Protein 2NWF (pdb70)

CATH classification: 2.102.10.10

Solvent-accessible surface area: 6866 Å² total; per-residue (Å²): 146,71,30,53,116,13,94,4,68,98,12,108,75,32,70,50,61,74,37,152,13,121,56,106,30,0,4,0,12,63,3,41,134,64,8,13,117,105,1,95,73,30,130,51,81,106,16,93,8,71,36,1,81,13,59,58,70,111,89,59,18,95,0,40,4,103,45,0,12,46,34,173,63,0,45,31,0,0,0,42,0,29,6,33,62,133,36,41,76,3,92,19,61,85,28,38,102,70,23,3,2,60,2,78,60,98,23,2,15,0,3,6,0,0,2,0,44,105,43,67,3,77,62,0,0,45,4,6,92,6,128,63,86,82,168,57,21,0,36,0,46

Foldseek 3Di:
DQKDKDFAPPQDELDWDWDAGPRFTKTKHQHDPCLLVLQQVDDCVQALAQFQLEPADDRRHGVRLCSQAQDNVSRIGIFTQFQQQH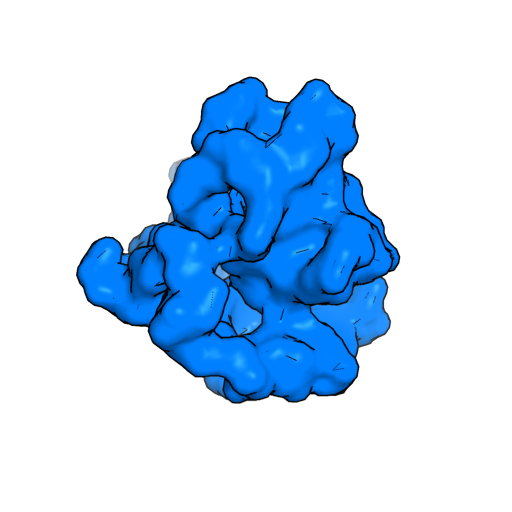GDGWDASLDDDAGGTFDVVFTWDAHSSQTTRDTDRRGRGHHFPWHDPDDTMIMGD

Nearest PDB structures (foldseek):
  2nwf-assembly1_A  TM=1.007E+00  e=2.731E-33  Cereibacter sphaeroides
  2nvg-assembly1_A  TM=1.007E+00  e=3.751E-33  Cereibacter sphaeroides
  2nvf-assembly1_A  TM=1.007E+00  e=7.074E-33  Cereibacter sphaeroides
  2num-assembly1_A  TM=1.007E+00  e=9.117E-33  Cereibacter sphaeroides
  2nve-assembly1_A  TM=1.007E+00  e=9.117E-33  Cereibacter sphaeroides

Secondary structure (DSSP, 8-state):
---EEEE-TTPPTTEEEEEEETTEEEEEEE--HHHHHHHHT--GGG-S--B--BTTS-TT-B--GGGGSSSTTS-EEEEE---TTT-PPPEEEEETTTTEEEETTTTEEE-TTS-EEESS--SPPPB-SEEESSSSEEEE-

InterPro domains:
  IPR005805 Rieske iron-sulphur protein, C-terminal [PR00162] (124-135)
  IPR005805 Rieske iron-sulphur protein, C-terminal [PR00162] (147-159)
  IPR005805 Rieske iron-sulphur protein, C-terminal [PR00162] (159-171)
  IPR006311 Twin-arginine translocation pathway, signal sequence [PS51318] (1-48)
  IPR006317 Ubiquinol-cytochrome c reductase, iron-sulphur subunit [TIGR01416] (10-187)
  IPR014349 Rieske iron-sulphur protein [PTHR10134] (7-187)
  IPR017941 Rieske [2Fe-2S] iron-sulphur domain [PF00355] (117-172)
  IPR017941 Rieske [2Fe-2S] iron-sulphur domain [PS51296] (117-185)
  IPR019470 Ubiquitinol-cytochrome C reductase, Fe-S subunit, TAT signal [PF10399] (1-41)
  IPR019546 Twin-arginine translocation pathway, signal sequence, bacterial/archaeal [TIGR01409] (10-36)
  IPR036922 Rieske [2Fe-2S] iron-sulphur domain superfamily [G3DSA:2.102.10.10] (42-187)
  IPR036922 Rieske [2Fe-2S] iron-sulphur domain superfamily [SSF50022] (32-183)

B-factor: mean 10.16, std 8.24, range [3.69, 68.14]

Radius of gyration: 13.72 Å; Cα contacts (8 Å, |Δi|>4): 348; chains: 1; bounding box: 35×28×30 Å

Sequence (141 aa):
LASSIFVDVSSVEPGVQLLTVVKFLGKPIFIRRRTEADIEELLGRSSVQLGQLVDTNARNANIDAGAEATDQNRTLDEAGEWLVMWGVCTHLGCVPIGGVSGDFGGWFCPCHGSHWDSAGRIRKGPAPENLPIPLAKFIDETTIQLGG

Structure (mmCIF, N/CA/C/O backbone):
data_2NWF
#
_entry.id   2NWF
#
_cell.length_a   70.637
_cell.length_b   70.637
_cell.length_c   54.602
_cell.angle_alpha   90.00
_cell.angle_beta   90.00
_cell.angle_gamma   90.00
#
_symmetry.space_group_name_H-M   'I 4'
#
loop_
_entity.id
_entity.type
_entity.pdbx_description
1 polymer 'Ubiquinol-cytochrome c reductase iron-sulfur subunit'
2 non-polymer 'FE2/S2 (INORGANIC) CLUSTER'
3 non-polymer GLYCEROL
4 water water
#
loop_
_atom_site.group_PDB
_atom_site.id
_atom_site.type_symbol
_atom_site.label_atom_id
_atom_site.label_alt_id
_atom_site.label_comp_id
_atom_site.label_asym_id
_atom_site.label_entity_id
_atom_site.label_seq_id
_atom_site.pdbx_PDB_ins_code
_atom_site.Cartn_x
_atom_site.Cartn_y
_atom_site.Cartn_z
_atom_site.occupancy
_atom_site.B_iso_or_equiv
_atom_site.auth_seq_id
_atom_site.auth_comp_id
_atom_site.auth_asym_id
_atom_site.auth_atom_id
_atom_site.pdbx_PDB_model_num
ATOM 1 N N . LEU A 1 1 ? 37.541 22.179 -14.504 1.00 10.70 47 LEU A N 1
ATOM 2 C CA . LEU A 1 1 ? 36.274 21.418 -14.345 1.00 10.54 47 LEU A CA 1
ATOM 3 C C . LEU A 1 1 ? 35.241 22.276 -13.633 1.00 9.48 47 LEU A C 1
ATOM 4 O O . LEU A 1 1 ? 35.589 23.221 -12.930 1.00 9.86 47 LEU A O 1
ATOM 10 N N . ALA A 1 2 ? 33.971 21.935 -13.813 1.00 9.16 48 ALA A N 1
ATOM 11 C CA . ALA A 1 2 ? 32.897 22.760 -13.281 1.00 8.72 48 ALA A CA 1
ATOM 12 C C . ALA A 1 2 ? 32.763 22.772 -11.768 1.00 8.14 48 ALA A C 1
ATOM 13 O O . ALA A 1 2 ? 32.310 23.765 -11.208 1.00 9.02 48 ALA A O 1
ATOM 20 N N A SER A 1 3 ? 33.173 21.689 -11.120 0.50 7.68 49 SER A N 1
ATOM 21 N N B SER A 1 3 ? 33.146 21.680 -11.115 0.50 7.79 49 SER A N 1
ATOM 22 C CA A SER A 1 3 ? 32.985 21.536 -9.684 0.50 7.43 49 SER A CA 1
ATOM 23 C CA B SER A 1 3 ? 32.935 21.564 -9.678 0.50 7.48 49 SER A CA 1
ATOM 24 C C A SER A 1 3 ? 33.505 22.714 -8.865 0.50 6.28 49 SER A C 1
ATOM 25 C C B SER A 1 3 ? 33.499 22.724 -8.870 0.50 6.28 49 SER A C 1
ATOM 26 O O A SER A 1 3 ? 34.551 23.277 -9.195 0.50 6.26 49 SER A O 1
ATOM 27 O O B SER A 1 3 ? 34.552 23.270 -9.204 0.50 6.21 49 SER A O 1
ATOM 42 N N . ILE A 1 4 ? 32.776 23.075 -7.811 1.00 5.76 50 ILE A N 1
ATOM 43 C CA . ILE A 1 4 ? 33.215 24.086 -6.855 1.00 6.06 50 ILE A CA 1
ATOM 44 C C . ILE A 1 4 ? 33.214 23.476 -5.454 1.00 5.43 50 ILE A C 1
ATOM 45 O O . ILE A 1 4 ? 32.636 22.413 -5.221 1.00 5.80 50 ILE A O 1
ATOM 61 N N . PHE A 1 5 ? 33.867 24.163 -4.522 1.00 5.40 51 PHE A N 1
ATOM 62 C CA . PHE A 1 5 ? 34.166 23.626 -3.195 1.00 5.93 51 PHE A CA 1
ATOM 63 C C . PHE A 1 5 ? 33.793 24.663 -2.153 1.00 6.03 51 PHE A C 1
ATOM 64 O O . PHE A 1 5 ? 34.419 25.717 -2.071 1.00 8.21 51 PHE A O 1
ATOM 81 N N . VAL A 1 6 ? 32.780 24.339 -1.356 1.00 5.72 52 VAL A N 1
ATOM 82 C CA . VAL A 1 6 ? 32.204 25.296 -0.423 1.00 5.82 52 VAL A CA 1
ATOM 83 C C . VAL A 1 6 ? 32.568 24.957 1.016 1.00 5.55 52 VAL A C 1
ATOM 84 O O . VAL A 1 6 ? 32.285 23.860 1.495 1.00 5.79 52 VAL A O 1
ATOM 97 N N . ASP A 1 7 ? 33.191 25.911 1.699 1.00 6.10 53 ASP A N 1
ATOM 98 C CA . ASP A 1 7 ? 33.544 25.784 3.108 1.00 6.36 53 ASP A CA 1
ATOM 99 C C . ASP A 1 7 ? 32.295 26.063 3.936 1.00 6.06 53 ASP A C 1
ATOM 100 O O . ASP A 1 7 ? 31.799 27.191 3.966 1.00 6.84 53 ASP A O 1
ATOM 109 N N . VAL A 1 8 ? 31.802 25.023 4.598 1.00 5.96 54 VAL A N 1
ATOM 110 C CA . VAL A 1 8 ? 30.620 25.130 5.447 1.00 6.64 54 VAL A CA 1
ATOM 111 C C . VAL A 1 8 ? 30.954 25.072 6.936 1.00 7.23 54 VAL A C 1
ATOM 112 O O . VAL A 1 8 ? 30.056 24.940 7.768 1.00 8.05 54 VAL A O 1
ATOM 125 N N . SER A 1 9 ? 32.233 25.209 7.275 1.00 7.63 55 SER A N 1
ATOM 126 C CA . SER A 1 9 ? 32.702 25.098 8.655 1.00 8.89 55 SER A CA 1
ATOM 127 C C . SER A 1 9 ? 32.112 26.107 9.635 1.00 9.32 55 SER A C 1
ATOM 128 O O . SER A 1 9 ? 32.110 25.849 10.839 1.00 10.91 55 SER A O 1
ATOM 136 N N . SER A 1 10 ? 31.635 27.242 9.133 1.00 8.72 56 SER A N 1
ATOM 137 C CA . SER A 1 10 ? 31.069 28.277 9.991 1.00 9.13 56 SER A CA 1
ATOM 138 C C . SER A 1 10 ? 29.546 28.343 9.959 1.00 8.83 56 SER A C 1
ATOM 139 O O . SER A 1 10 ? 28.978 29.237 10.584 1.00 10.18 56 SER A O 1
ATOM 147 N N . VAL A 1 11 ? 28.890 27.419 9.263 1.00 7.70 57 VAL A N 1
ATOM 148 C CA . VAL A 1 11 ? 27.436 27.416 9.165 1.00 7.95 57 VAL A CA 1
ATOM 149 C C . VAL A 1 11 ? 26.860 26.780 10.425 1.00 7.95 57 VAL A C 1
ATOM 150 O O . VAL A 1 11 ? 27.102 25.609 10.725 1.00 9.28 57 VAL A O 1
ATOM 163 N N . GLU A 1 12 ? 26.100 27.581 11.164 1.00 7.71 58 GLU A N 1
ATOM 164 C CA . GLU A 1 12 ? 25.484 27.149 12.409 1.00 7.66 58 GLU A CA 1
ATOM 165 C C . GLU A 1 12 ? 24.085 26.597 12.163 1.00 6.15 58 GLU A C 1
ATOM 166 O O . GLU A 1 12 ? 23.489 26.850 11.118 1.00 5.84 58 GLU A O 1
ATOM 178 N N . PRO A 1 13 ? 23.548 25.825 13.120 1.00 5.76 59 PRO A N 1
ATOM 179 C CA . PRO A 1 13 ? 22.194 25.313 12.950 1.00 5.75 5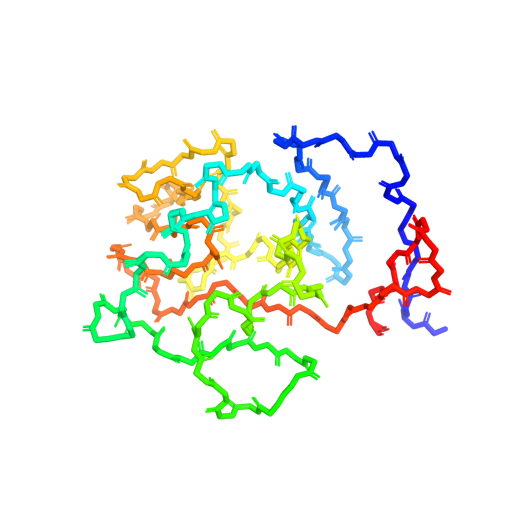9 PRO A CA 1
ATOM 180 C C . PRO A 1 13 ? 21.203 26.450 12.709 1.00 5.33 59 PRO A C 1
ATOM 181 O O . PRO A 1 13 ? 21.248 27.481 13.379 1.00 6.03 59 PRO A O 1
ATOM 192 N N . GLY A 1 14 ? 20.314 26.246 11.745 1.00 5.36 60 GLY A N 1
ATOM 193 C CA . GLY A 1 14 ? 19.325 27.254 11.398 1.00 5.66 60 GLY A CA 1
ATOM 194 C C . GLY A 1 14 ? 19.823 28.313 10.436 1.00 5.85 60 GLY A C 1
ATOM 195 O O . GLY A 1 14 ? 19.114 29.292 10.202 1.00 8.12 60 GLY A O 1
ATOM 199 N N . VAL A 1 15 ? 21.009 28.130 9.866 1.00 5.24 61 VAL A N 1
ATOM 200 C CA . VAL A 1 15 ? 21.545 29.059 8.882 1.00 5.42 61 VAL A CA 1
ATOM 201 C C . VAL A 1 15 ? 21.585 28.388 7.514 1.00 4.86 61 VAL A C 1
ATOM 202 O O . VAL A 1 15 ? 21.957 27.221 7.380 1.00 4.93 61 VAL A O 1
ATOM 215 N N . GLN A 1 16 ? 21.183 29.157 6.509 1.00 4.93 62 GLN A N 1
ATOM 216 C CA . GLN A 1 16 ? 21.318 28.769 5.115 1.00 4.87 62 GLN A CA 1
ATOM 217 C C . GLN A 1 16 ? 22.423 29.595 4.473 1.00 4.86 62 GLN A C 1
ATOM 218 O O . GLN A 1 16 ? 22.422 30.822 4.567 1.00 5.67 62 GLN A O 1
ATOM 232 N N A LEU A 1 17 ? 23.372 28.916 3.843 0.50 4.79 63 LEU A N 1
ATOM 233 N N B LEU A 1 17 ? 23.370 28.908 3.838 0.50 5.34 63 LEU A N 1
ATOM 234 C CA A LEU A 1 17 ? 24.396 29.577 3.053 0.50 5.09 63 LEU A CA 1
ATOM 235 C CA B LEU A 1 17 ? 24.395 29.526 3.002 0.50 6.01 63 LEU A CA 1
ATOM 236 C C A LEU A 1 17 ? 23.876 29.470 1.618 0.50 5.00 63 LEU A C 1
ATOM 237 C C B LEU A 1 17 ? 23.985 29.425 1.545 0.50 5.65 63 LEU A C 1
ATOM 238 O O A LEU A 1 17 ? 23.364 28.419 1.229 0.50 6.29 63 LEU A O 1
ATOM 239 O O B LEU A 1 17 ? 23.789 28.312 1.052 0.50 6.34 63 LEU A O 1
ATOM 270 N N . THR A 1 18 ? 23.929 30.558 0.854 1.00 4.87 64 THR A N 1
ATOM 271 C CA . THR A 1 18 ? 23.519 30.564 -0.544 1.00 5.22 64 THR A CA 1
ATOM 272 C C . THR A 1 18 ? 24.745 30.853 -1.398 1.00 5.43 64 THR A C 1
ATOM 273 O O . THR A 1 18 ? 25.420 31.868 -1.206 1.00 6.89 64 THR A O 1
ATOM 284 N N A VAL A 1 19 ? 25.024 29.952 -2.337 0.50 5.09 65 VAL A N 1
ATOM 285 N N B VAL A 1 19 ? 25.018 29.947 -2.329 0.50 5.39 65 VAL A N 1
ATOM 286 C CA A VAL A 1 19 ? 26.181 30.066 -3.223 0.50 5.74 65 VAL A CA 1
ATOM 287 C CA B VAL A 1 19 ? 26.179 30.061 -3.199 0.50 6.15 65 VAL A CA 1
ATOM 288 C C A VAL A 1 19 ? 25.785 29.844 -4.680 0.50 5.26 65 VAL A C 1
ATOM 289 C C B VAL A 1 19 ? 25.637 30.044 -4.624 0.50 5.88 65 VAL A C 1
ATOM 290 O O A VAL A 1 19 ? 25.051 28.917 -5.030 0.50 4.94 65 VAL A O 1
ATOM 291 O O B VAL A 1 19 ? 24.550 29.530 -4.871 0.50 7.11 65 VAL A O 1
ATOM 316 N N . LYS A 1 20 ? 26.347 30.672 -5.551 1.00 5.73 66 LYS A N 1
ATOM 317 C CA . LYS A 1 20 ? 25.985 30.664 -6.961 1.00 5.85 66 LYS A CA 1
ATOM 318 C C . LYS A 1 20 ? 26.798 29.591 -7.680 1.00 5.79 66 LYS A C 1
ATOM 319 O O . LYS A 1 20 ? 28.019 29.511 -7.523 1.00 7.00 66 LYS A O 1
ATOM 338 N N . PHE A 1 21 ? 26.117 28.767 -8.470 1.00 5.46 67 PHE A N 1
ATOM 339 C CA . PHE A 1 21 ? 26.739 27.664 -9.196 1.00 5.68 67 PHE A CA 1
ATOM 340 C C . PHE A 1 21 ? 25.978 27.484 -10.502 1.00 5.28 67 PHE A C 1
ATOM 341 O O . PHE A 1 21 ? 24.750 27.428 -10.494 1.00 5.19 67 PHE A O 1
ATOM 358 N N . LEU A 1 22 ? 26.694 27.408 -11.619 1.00 5.70 68 LEU A N 1
ATOM 359 C CA . LEU A 1 22 ? 26.063 27.292 -12.931 1.00 6.08 68 LEU A CA 1
ATOM 360 C C . LEU A 1 22 ? 25.031 28.401 -13.130 1.00 5.87 68 LEU A C 1
ATOM 361 O O . LEU A 1 22 ? 23.981 28.195 -13.740 1.00 6.88 68 LEU A O 1
ATOM 377 N N . GLY A 1 23 ? 25.338 29.588 -12.613 1.00 6.13 69 GLY A N 1
ATOM 378 C CA . GLY A 1 23 ? 24.479 30.750 -12.784 1.00 6.33 69 GLY A CA 1
ATOM 379 C C . GLY A 1 23 ? 23.279 30.870 -11.868 1.00 6.04 69 GLY A C 1
ATOM 380 O O . GLY A 1 23 ? 22.537 31.843 -12.008 1.00 6.89 69 GLY A O 1
ATOM 384 N N . LYS A 1 24 ? 23.083 29.938 -10.937 1.00 5.40 70 LYS A N 1
ATOM 385 C CA . LYS A 1 24 ? 21.879 29.914 -10.118 1.00 5.74 70 LYS A CA 1
ATOM 386 C C . LYS A 1 24 ? 22.234 29.652 -8.663 1.00 4.79 70 LYS A C 1
ATOM 387 O O . LYS A 1 24 ? 23.292 29.108 -8.352 1.00 5.12 70 LYS A O 1
ATOM 406 N N . PRO A 1 25 ? 21.352 30.054 -7.739 1.00 4.68 71 PRO A N 1
ATOM 407 C CA . PRO A 1 25 ? 21.644 29.793 -6.337 1.00 4.52 71 PRO A CA 1
ATOM 408 C C . PRO A 1 25 ? 21.467 28.338 -5.928 1.00 4.42 71 PRO A C 1
ATOM 409 O O . PRO A 1 25 ? 20.513 27.666 -6.325 1.00 5.18 71 PRO A O 1
ATOM 420 N N . ILE A 1 26 ? 22.413 27.889 -5.109 1.00 4.10 72 ILE A N 1
ATOM 421 C CA . ILE A 1 26 ? 22.330 26.649 -4.353 1.00 4.28 72 ILE A CA 1
ATOM 422 C C . ILE A 1 26 ? 22.157 27.056 -2.896 1.00 3.76 72 ILE A C 1
ATOM 423 O O . ILE A 1 26 ? 22.894 27.887 -2.364 1.00 4.65 72 ILE A O 1
ATOM 450 N N . PHE A 1 27 ? 21.156 26.459 -2.260 1.00 3.69 73 PHE A N 1
ATOM 451 C CA . PHE A 1 27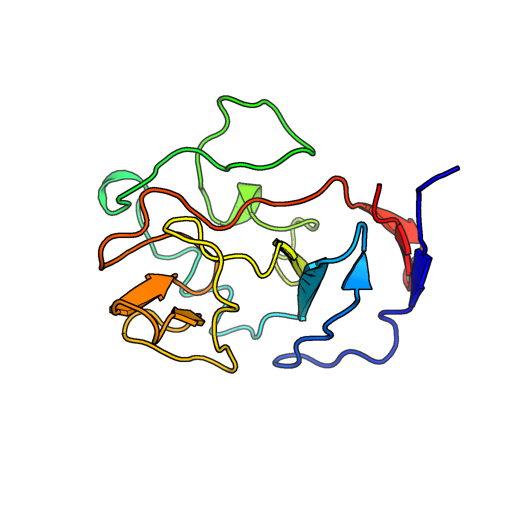 ? 20.889 26.637 -0.846 1.00 4.13 73 PHE A CA 1
ATOM 452 C C . PHE A 1 27 ? 21.541 25.494 -0.072 1.00 3.98 73 PHE A C 1
ATOM 453 O O . PHE A 1 27 ? 21.297 24.321 -0.358 1.00 4.79 73 PHE A O 1
ATOM 470 N N . ILE A 1 28 ? 22.366 25.840 0.913 1.00 3.89 74 ILE A N 1
ATOM 471 C CA . ILE A 1 28 ? 22.979 24.873 1.818 1.00 4.26 74 ILE A CA 1
ATOM 472 C C . ILE A 1 28 ? 22.454 25.244 3.200 1.00 4.01 74 ILE A C 1
ATOM 473 O O . ILE A 1 28 ? 22.953 26.178 3.826 1.00 4.48 74 ILE A O 1
ATOM 489 N N . ARG A 1 29 ? 21.435 24.532 3.667 1.00 4.25 75 ARG A N 1
ATOM 490 C CA . ARG A 1 29 ? 20.866 24.809 4.976 1.00 4.56 75 ARG A CA 1
ATOM 491 C C . ARG A 1 29 ? 21.349 23.773 5.975 1.00 4.20 75 ARG A C 1
ATOM 492 O O . ARG A 1 29 ? 21.207 22.571 5.748 1.00 4.98 75 ARG A O 1
ATOM 513 N N . ARG A 1 30 ? 21.918 24.258 7.073 1.00 4.39 76 ARG A N 1
ATOM 514 C CA . ARG A 1 30 ? 22.206 23.397 8.210 1.00 4.80 76 ARG A CA 1
ATOM 515 C C . ARG A 1 30 ? 20.928 23.408 9.044 1.00 4.49 76 ARG A C 1
ATOM 516 O O . ARG A 1 30 ? 20.580 24.403 9.686 1.00 5.07 76 ARG A O 1
ATOM 537 N N . ARG A 1 31 ? 20.204 22.298 8.974 1.00 4.56 77 ARG A N 1
ATOM 538 C CA . ARG A 1 31 ? 18.881 22.225 9.567 1.00 4.60 77 ARG A CA 1
ATOM 539 C C . ARG A 1 31 ? 18.911 22.162 11.085 1.00 4.80 77 ARG A C 1
ATOM 540 O O . ARG A 1 31 ? 19.807 21.585 11.696 1.00 6.04 77 ARG A O 1
ATOM 561 N N . THR A 1 32 ? 17.892 22.758 11.692 1.00 5.16 78 THR A N 1
ATOM 562 C CA . THR A 1 32 ? 17.722 22.683 13.136 1.00 5.37 78 THR A CA 1
ATOM 563 C C . THR A 1 32 ? 17.115 21.333 13.509 1.00 5.19 78 THR A C 1
ATOM 564 O O . THR A 1 32 ? 16.597 20.602 12.665 1.00 5.32 78 THR A O 1
ATOM 575 N N . GLU A 1 33 ? 17.150 21.019 14.798 1.00 5.58 79 GLU A N 1
ATOM 576 C CA . GLU A 1 33 ? 16.546 19.773 15.251 1.00 5.57 79 GLU A CA 1
ATOM 577 C C . GLU A 1 33 ? 15.046 19.764 14.968 1.00 5.41 79 GLU A C 1
ATOM 578 O O . GLU A 1 33 ? 14.485 18.707 14.680 1.00 6.50 79 GLU A O 1
ATOM 590 N N . ALA A 1 34 ? 14.391 20.919 15.046 1.00 5.57 80 ALA A N 1
ATOM 591 C CA . ALA A 1 34 ? 12.979 21.013 14.700 1.00 6.08 80 ALA A CA 1
ATOM 592 C C . ALA A 1 34 ? 12.779 20.715 13.216 1.00 6.08 80 ALA A C 1
ATOM 593 O O . ALA A 1 34 ? 11.872 19.969 12.849 1.00 6.58 80 ALA A O 1
ATOM 600 N N . ASP A 1 35 ? 13.607 21.299 12.355 1.00 5.68 81 ASP A N 1
ATOM 601 C CA . ASP A 1 35 ? 13.507 21.066 10.915 1.00 5.37 81 ASP A CA 1
ATOM 602 C C . ASP A 1 35 ? 13.632 19.575 10.588 1.00 5.08 81 ASP A C 1
ATOM 603 O O . ASP A 1 35 ? 12.901 19.037 9.751 1.00 5.38 81 ASP A O 1
ATOM 612 N N . ILE A 1 36 ? 14.599 18.918 11.220 1.00 5.02 82 ILE A N 1
ATOM 613 C CA . ILE A 1 36 ? 14.895 17.516 10.952 1.00 5.21 82 ILE A CA 1
ATOM 614 C C . ILE A 1 36 ? 13.727 16.645 11.401 1.00 5.50 82 ILE A C 1
ATOM 615 O O . ILE A 1 36 ? 13.220 15.821 10.639 1.00 6.03 82 ILE A O 1
ATOM 631 N N A GLU A 1 37 ? 13.311 16.819 12.650 0.50 5.70 83 GLU A N 1
ATOM 632 N N B GLU A 1 37 ? 13.284 16.832 12.639 0.50 5.65 83 GLU A N 1
ATOM 633 C CA A GLU A 1 37 ? 12.205 16.029 13.168 0.50 5.79 83 GLU A CA 1
ATOM 634 C CA B GLU A 1 37 ? 12.154 16.055 13.130 0.50 5.88 83 GLU A CA 1
ATOM 635 C C A GLU A 1 37 ? 10.948 16.164 12.315 0.50 5.49 83 GLU A C 1
ATOM 636 C C B GLU A 1 37 ? 10.903 16.304 12.293 0.50 5.91 83 GLU A C 1
ATOM 637 O O A GLU A 1 37 ? 10.304 15.170 11.977 0.50 5.83 83 GLU A O 1
ATOM 638 O O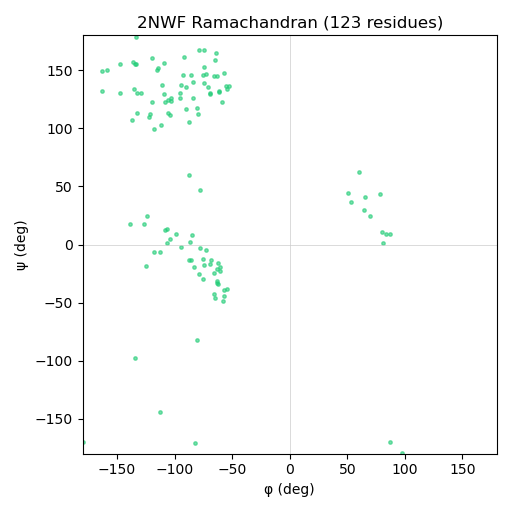 B GLU A 1 37 ? 10.154 15.377 11.984 0.50 5.89 83 GLU A O 1
ATOM 661 N N A LEU A 1 38 ? 10.580 17.394 11.976 0.50 5.35 84 LEU A N 1
ATOM 662 N N B LEU A 1 38 ? 10.658 17.559 11.932 0.50 6.37 84 LEU A N 1
ATOM 663 C CA A LEU A 1 38 ? 9.373 17.598 11.188 0.50 5.80 84 LEU A CA 1
ATOM 664 C CA B LEU A 1 38 ? 9.480 17.882 11.139 0.50 6.56 84 LEU A CA 1
ATOM 665 C C A LEU A 1 38 ? 9.519 16.981 9.803 0.50 5.53 84 LEU A C 1
ATOM 666 C C B LEU A 1 38 ? 9.521 17.119 9.818 0.50 6.10 84 LEU A C 1
ATOM 667 O O A LEU A 1 38 ? 8.571 16.379 9.300 0.50 5.69 84 LEU A O 1
ATOM 668 O O B LEU A 1 38 ? 8.513 16.565 9.383 0.50 6.63 84 LEU A O 1
ATOM 699 N N . GLY A 1 39 ? 10.682 17.105 9.172 1.00 5.51 85 GLY A N 1
ATOM 700 C CA . GLY A 1 39 ? 10.861 16.432 7.888 1.00 5.97 85 GLY A CA 1
ATOM 701 C C . GLY A 1 39 ? 10.652 14.933 8.006 1.00 5.94 85 GLY A C 1
ATOM 702 O O . GLY A 1 39 ? 10.033 14.302 7.152 1.00 6.89 85 GLY A O 1
ATOM 706 N N . ARG A 1 40 ? 11.147 14.358 9.096 1.00 6.18 86 ARG A N 1
ATOM 707 C CA . ARG A 1 40 ? 11.006 12.930 9.343 1.00 7.31 86 ARG A CA 1
ATOM 708 C C . ARG A 1 40 ? 9.620 12.492 9.788 1.00 7.47 86 ARG A C 1
ATOM 709 O O . ARG A 1 40 ? 9.339 11.295 9.833 1.00 9.43 86 ARG A O 1
ATOM 730 N N A SER A 1 41 ? 8.757 13.455 10.096 0.50 7.27 87 SER A N 1
ATOM 731 N N B SER A 1 41 ? 8.756 13.447 10.110 0.50 7.84 87 SER A N 1
ATOM 732 C CA A SER A 1 41 ? 7.395 13.185 10.546 0.50 7.77 87 SER A CA 1
ATOM 733 C CA B SER A 1 41 ? 7.410 13.118 10.559 0.50 8.57 87 SER A CA 1
ATOM 734 C C A SER A 1 41 ? 6.360 13.133 9.432 0.50 8.62 87 SER A C 1
ATOM 735 C C B SER A 1 41 ? 6.423 12.967 9.406 0.50 9.08 87 SER A C 1
ATOM 736 O O A SER A 1 41 ? 5.183 12.882 9.691 0.50 9.25 87 SER A O 1
ATOM 737 O O B SER A 1 41 ? 5.343 12.414 9.602 0.50 9.68 87 SER A O 1
ATOM 752 N N . VAL A 1 42 ? 6.801 13.410 8.210 1.00 9.56 88 VAL A N 1
ATOM 753 C CA . VAL A 1 42 ? 5.919 13.386 7.052 1.00 10.71 88 VAL A CA 1
ATOM 754 C C . VAL A 1 42 ? 5.917 11.996 6.427 1.00 12.31 88 VAL A C 1
ATOM 755 O O . VAL A 1 42 ? 6.976 11.416 6.192 1.00 12.96 88 VAL A O 1
ATOM 768 N N . GLN A 1 43 ? 4.728 11.465 6.163 1.00 13.77 89 GLN A N 1
ATOM 769 C CA . GLN A 1 43 ? 4.588 10.175 5.495 1.00 14.73 89 GLN A CA 1
ATOM 770 C C . GLN A 1 43 ? 4.637 10.394 3.986 1.00 14.22 89 GLN A C 1
ATOM 771 O O . GLN A 1 43 ? 4.166 11.418 3.493 1.00 13.45 89 GLN A O 1
ATOM 785 N N . LEU A 1 44 ? 5.204 9.445 3.248 1.00 14.68 90 LEU A N 1
ATOM 786 C CA . LEU A 1 44 ? 5.283 9.561 1.794 1.00 14.87 90 LEU A CA 1
ATOM 787 C C . LEU A 1 44 ? 3.919 9.802 1.159 1.00 14.69 90 LEU A C 1
ATOM 788 O O . LEU A 1 44 ? 3.805 10.575 0.208 1.00 14.75 90 LEU A O 1
ATOM 804 N N . GLY A 1 45 ? 2.891 9.147 1.693 1.00 14.66 91 GLY A N 1
ATOM 805 C CA . GLY A 1 45 ? 1.525 9.305 1.203 1.00 15.28 91 GLY A CA 1
ATOM 806 C C . GLY A 1 45 ? 0.956 10.707 1.323 1.00 15.59 91 GLY A C 1
ATOM 807 O O . GLY A 1 45 ? -0.063 11.015 0.703 1.00 16.99 91 GLY A O 1
ATOM 811 N N . GLN A 1 46 ? 1.592 11.552 2.129 1.00 15.10 92 GLN A N 1
ATOM 812 C CA . GLN A 1 46 ? 1.183 12.940 2.294 1.00 14.80 92 GLN A CA 1
ATOM 813 C C . GLN A 1 46 ? 1.822 13.867 1.264 1.00 13.83 92 GLN A C 1
ATOM 814 O O . GLN A 1 46 ? 1.384 15.005 1.120 1.00 14.86 92 GLN A O 1
ATOM 828 N N . LEU A 1 47 ? 2.841 13.404 0.543 1.00 12.07 93 LEU A N 1
ATOM 829 C CA . LEU A 1 47 ? 3.582 14.261 -0.377 1.00 11.19 93 LEU A CA 1
ATOM 830 C C . LEU A 1 47 ? 2.988 14.432 -1.768 1.00 10.77 93 LEU A C 1
ATOM 831 O O . LEU A 1 47 ? 2.493 13.483 -2.375 1.00 12.60 93 LEU A O 1
ATOM 847 N N . VAL A 1 48 ? 3.064 15.658 -2.270 1.00 9.71 94 VAL A N 1
ATOM 848 C CA . VAL A 1 48 ? 2.662 15.955 -3.640 1.00 9.25 94 VAL A CA 1
ATOM 849 C C . VAL A 1 48 ? 3.601 15.262 -4.629 1.00 8.37 94 VAL A C 1
ATOM 850 O O . VAL A 1 48 ? 3.146 14.700 -5.628 1.00 9.69 94 VAL A O 1
ATOM 863 N N . ASP A 1 49 ? 4.902 15.304 -4.354 1.00 6.99 95 ASP A N 1
ATOM 864 C CA . ASP A 1 49 ? 5.930 14.716 -5.216 1.00 7.03 95 ASP A CA 1
ATOM 865 C C . ASP A 1 49 ? 6.710 13.704 -4.381 1.00 6.37 95 ASP A C 1
ATOM 866 O O . ASP A 1 49 ? 7.466 14.078 -3.482 1.00 6.62 95 ASP A O 1
ATOM 875 N N . THR A 1 50 ? 6.526 12.420 -4.668 1.00 7.05 96 THR A N 1
ATOM 876 C CA . THR A 1 50 ? 7.205 11.385 -3.908 1.00 7.04 96 THR A CA 1
ATOM 877 C C . THR A 1 50 ? 8.592 11.053 -4.442 1.00 6.42 96 THR A C 1
ATOM 878 O O . THR A 1 50 ? 9.222 10.165 -3.881 1.00 7.03 96 THR A O 1
ATOM 889 N N . ASN A 1 51 ? 9.086 11.720 -5.481 1.00 5.93 97 ASN A N 1
ATOM 890 C CA . ASN A 1 51 ? 10.415 11.435 -6.003 1.00 5.86 97 ASN A CA 1
ATOM 891 C C . ASN A 1 51 ? 11.448 12.313 -5.304 1.00 5.19 97 ASN A C 1
ATOM 892 O O . ASN A 1 51 ? 11.232 13.512 -5.119 1.00 5.29 97 ASN A O 1
ATOM 903 N N . ALA A 1 52 ? 12.575 11.727 -4.912 1.00 5.28 98 ALA A N 1
ATOM 904 C CA . ALA A 1 52 ? 13.611 12.476 -4.205 1.00 5.25 98 ALA A CA 1
ATOM 905 C C . ALA A 1 52 ? 14.251 13.614 -4.996 1.00 4.72 98 ALA A C 1
ATOM 906 O O . ALA A 1 52 ? 14.850 14.494 -4.375 1.00 5.04 98 ALA A O 1
ATOM 913 N N . ARG A 1 53 ? 14.172 13.598 -6.326 1.00 4.47 99 ARG A N 1
ATOM 914 C CA . ARG A 1 53 ? 14.751 14.642 -7.176 1.00 4.43 99 ARG A CA 1
ATOM 915 C C . ARG A 1 53 ? 16.208 14.892 -6.789 1.00 4.40 99 ARG A C 1
ATOM 916 O O . ARG A 1 53 ? 16.649 16.040 -6.720 1.00 4.88 99 ARG A O 1
ATOM 937 N N . ASN A 1 54 ? 16.963 13.816 -6.585 1.00 4.58 100 ASN A N 1
ATOM 938 C CA . ASN A 1 54 ? 18.292 13.911 -5.989 1.00 4.54 100 ASN A CA 1
ATOM 939 C C . ASN A 1 54 ? 19.348 13.335 -6.924 1.00 4.50 100 ASN A C 1
ATOM 940 O O . ASN A 1 54 ? 19.383 12.127 -7.168 1.00 5.25 100 ASN A O 1
ATOM 951 N N . ALA A 1 55 ? 20.211 14.203 -7.446 1.00 4.49 101 ALA A N 1
ATOM 952 C CA . ALA A 1 55 ? 21.242 13.792 -8.395 1.00 4.92 101 ALA A CA 1
ATOM 953 C C . ALA A 1 55 ? 22.235 12.771 -7.855 1.00 4.89 101 ALA A C 1
ATOM 954 O O . ALA A 1 55 ? 22.910 12.112 -8.642 1.00 6.12 101 ALA A O 1
ATOM 961 N N . ASN A 1 56 ? 22.343 12.653 -6.535 1.00 4.94 102 ASN A N 1
ATOM 962 C CA . ASN A 1 56 ? 23.341 11.790 -5.909 1.00 5.56 102 ASN A CA 1
ATOM 963 C C . ASN A 1 56 ? 22.946 10.335 -5.740 1.00 6.15 102 ASN A C 1
ATOM 964 O O . ASN A 1 56 ? 23.807 9.513 -5.436 1.00 7.59 102 ASN A O 1
ATOM 975 N N . ILE A 1 57 ? 21.665 10.033 -5.917 1.00 5.92 103 ILE A N 1
ATOM 976 C CA . ILE A 1 57 ? 21.141 8.697 -5.657 1.00 6.43 103 ILE A CA 1
ATOM 977 C C . ILE A 1 57 ? 20.249 8.271 -6.818 1.00 6.77 103 ILE A C 1
ATOM 978 O O . ILE A 1 57 ? 20.030 9.021 -7.771 1.00 7.06 103 ILE A O 1
ATOM 994 N N . ASP A 1 58 ? 19.726 7.053 -6.735 1.00 7.65 104 ASP A N 1
ATOM 995 C CA . ASP A 1 58 ? 18.879 6.534 -7.800 1.00 7.62 104 ASP A CA 1
ATOM 996 C C . ASP A 1 58 ? 17.746 7.501 -8.130 1.00 6.81 104 ASP A C 1
ATOM 997 O O . ASP A 1 58 ? 17.086 8.034 -7.238 1.00 7.05 104 ASP A O 1
ATOM 1006 N N . ALA A 1 59 ? 17.498 7.687 -9.423 1.00 6.56 105 ALA A N 1
ATOM 1007 C CA . ALA A 1 59 ? 16.494 8.644 -9.872 1.00 7.30 105 ALA A CA 1
ATOM 1008 C C . ALA A 1 59 ? 15.061 8.251 -9.538 1.00 7.70 105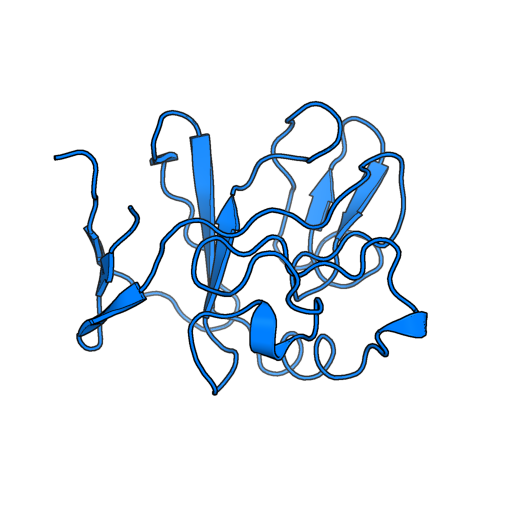 ALA A C 1
ATOM 1009 O O . ALA A 1 59 ? 14.167 9.086 -9.669 1.00 9.21 105 ALA A O 1
ATOM 1016 N N . GLY A 1 60 ? 14.844 7.003 -9.133 1.00 7.83 106 GLY A N 1
ATOM 1017 C CA . GLY A 1 60 ? 13.538 6.557 -8.666 1.00 8.17 106 GLY A CA 1
ATOM 1018 C C . GLY A 1 60 ? 13.402 6.540 -7.153 1.00 8.23 106 GLY A C 1
ATOM 1019 O O . GLY A 1 60 ? 12.407 6.034 -6.635 1.00 9.18 106 GLY A O 1
ATOM 1023 N N . ALA A 1 61 ? 14.375 7.083 -6.427 1.00 7.64 107 ALA A N 1
ATOM 1024 C CA . ALA A 1 61 ? 14.327 7.078 -4.972 1.00 7.57 107 ALA A CA 1
ATOM 1025 C C . ALA A 1 61 ? 13.137 7.874 -4.454 1.00 7.02 107 ALA A C 1
ATOM 1026 O O . ALA A 1 61 ? 12.739 8.890 -5.030 1.00 7.77 107 ALA A O 1
ATOM 1033 N N . GLU A 1 62 ? 12.583 7.393 -3.346 1.00 7.24 108 GLU A N 1
ATOM 1034 C CA . GLU A 1 62 ? 11.477 8.055 -2.668 1.00 8.34 108 GLU A CA 1
ATOM 1035 C C . GLU A 1 62 ? 11.971 9.283 -1.906 1.00 6.49 108 GLU A C 1
ATOM 1036 O O . GLU A 1 62 ? 13.073 9.265 -1.351 1.00 6.87 108 GLU A O 1
ATOM 1048 N N . ALA A 1 63 ? 11.130 10.310 -1.843 1.00 6.38 109 ALA A N 1
ATOM 1049 C CA . ALA A 1 63 ? 11.428 11.552 -1.141 1.00 6.20 109 ALA A CA 1
ATOM 1050 C C . ALA A 1 63 ? 11.277 11.468 0.374 1.00 5.86 109 ALA A C 1
ATOM 1051 O O . ALA A 1 63 ? 10.674 12.341 0.998 1.00 6.57 109 ALA A O 1
ATOM 1058 N N . THR A 1 64 ? 11.823 10.416 0.971 1.00 6.25 110 THR A N 1
ATOM 1059 C CA . THR A 1 64 ? 11.937 10.384 2.418 1.00 6.36 110 THR A CA 1
ATOM 1060 C C . THR A 1 64 ? 12.905 11.495 2.834 1.00 5.78 110 THR A C 1
ATOM 1061 O O . THR A 1 64 ? 13.742 11.957 2.050 1.00 5.76 110 THR A O 1
ATOM 1072 N N . ASP A 1 65 ? 12.808 11.918 4.091 1.00 6.06 111 ASP A N 1
ATOM 1073 C CA . ASP A 1 65 ? 13.707 12.952 4.586 1.00 6.00 111 ASP A CA 1
ATOM 1074 C C . ASP A 1 65 ? 15.164 12.518 4.420 1.00 5.81 111 ASP A C 1
ATOM 1075 O O . ASP A 1 65 ? 16.034 13.303 4.038 1.00 5.67 111 ASP A O 1
ATOM 1084 N N . GLN A 1 66 ? 15.420 11.240 4.677 1.00 6.43 112 GLN A N 1
ATOM 1085 C CA . GLN A 1 66 ? 16.764 10.693 4.589 1.00 7.00 112 GLN A CA 1
ATOM 1086 C C . GLN A 1 66 ? 17.340 10.756 3.175 1.00 6.87 112 GLN A C 1
ATOM 1087 O O . GLN A 1 66 ? 18.546 10.920 3.001 1.00 8.35 112 GLN A O 1
ATOM 1101 N N . ASN A 1 67 ? 16.479 10.650 2.168 1.00 5.61 113 ASN A N 1
ATOM 1102 C CA . ASN A 1 67 ? 16.885 10.767 0.771 1.00 5.84 113 ASN A CA 1
ATOM 1103 C C . ASN A 1 67 ? 16.940 12.208 0.270 1.00 5.41 113 ASN A C 1
ATOM 1104 O O . ASN A 1 67 ? 17.132 12.438 -0.925 1.00 6.15 113 ASN A O 1
ATOM 1115 N N . ARG A 1 68 ? 16.788 13.165 1.181 1.00 5.09 114 ARG A N 1
ATOM 1116 C CA . ARG A 1 68 ? 16.842 14.580 0.843 1.00 5.22 114 ARG A CA 1
ATOM 1117 C C . ARG A 1 68 ? 18.052 15.300 1.428 1.00 5.39 114 ARG A C 1
ATOM 1118 O O . ARG A 1 68 ? 18.251 16.467 1.104 1.00 6.58 114 ARG A O 1
ATOM 1139 N N . THR A 1 69 ? 18.846 14.649 2.273 1.00 5.55 115 THR A N 1
ATOM 1140 C CA . THR A 1 69 ? 20.007 15.287 2.885 1.00 5.50 115 THR A CA 1
ATOM 1141 C C . THR A 1 69 ? 21.284 14.550 2.499 1.00 5.67 115 THR A C 1
ATOM 1142 O O . THR A 1 69 ? 21.253 13.394 2.080 1.00 7.23 115 THR A O 1
ATOM 1153 N N . LEU A 1 70 ? 22.415 15.231 2.648 1.00 5.99 116 LEU A N 1
ATOM 1154 C CA . LEU A 1 70 ? 23.695 14.612 2.319 1.00 6.71 116 LEU A CA 1
ATOM 1155 C C . LEU A 1 70 ? 24.149 13.603 3.367 1.00 6.87 116 LEU A C 1
ATOM 1156 O O . LEU A 1 70 ? 24.835 12.631 3.046 1.00 7.86 116 LEU A O 1
ATOM 1172 N N . ASP A 1 71 ? 23.747 13.844 4.609 1.00 6.81 117 ASP A N 1
ATOM 1173 C CA . ASP A 1 71 ? 24.211 13.089 5.763 1.00 7.13 117 ASP A CA 1
ATOM 1174 C C . ASP A 1 71 ? 23.102 12.284 6.426 1.00 7.46 117 ASP A C 1
ATOM 1175 O O . ASP A 1 71 ? 21.930 12.655 6.382 1.00 7.32 117 ASP A O 1
ATOM 1184 N N . GLU A 1 72 ? 23.492 11.181 7.056 1.00 8.30 118 GLU A N 1
ATOM 1185 C CA . GLU A 1 72 ? 22.540 10.341 7.774 1.00 8.88 118 GLU A CA 1
ATOM 1186 C C . GLU A 1 72 ? 21.895 11.086 8.940 1.00 8.01 118 GLU A C 1
ATOM 1187 O O . GLU A 1 72 ? 20.731 10.842 9.251 1.00 8.72 118 GLU A O 1
ATOM 1199 N N . ALA A 1 73 ? 22.638 11.993 9.569 1.00 7.97 119 ALA A N 1
ATOM 1200 C CA . ALA A 1 73 ? 22.131 12.780 10.684 1.00 7.83 119 ALA A CA 1
ATOM 1201 C C . ALA A 1 73 ? 21.070 13.780 10.239 1.00 6.93 119 ALA A C 1
ATOM 1202 O O . ALA A 1 73 ? 20.352 14.315 11.081 1.00 7.74 119 ALA A O 1
ATOM 1209 N N . GLY A 1 74 ? 20.986 14.064 8.943 1.00 5.91 120 GLY A N 1
ATOM 1210 C CA . GLY A 1 74 ? 19.958 14.957 8.436 1.00 5.65 120 GLY A CA 1
ATOM 1211 C C . GLY A 1 74 ? 20.223 16.440 8.592 1.00 4.78 120 GLY A C 1
ATOM 1212 O O . GLY A 1 74 ? 19.314 17.236 8.379 1.00 5.12 120 GLY A O 1
ATOM 1216 N N . GLU A 1 75 ? 21.438 16.833 8.961 1.00 4.64 121 GLU A N 1
ATOM 1217 C CA . GLU A 1 75 ? 21.694 18.253 9.154 1.00 4.95 121 GLU A CA 1
ATOM 1218 C C . GLU A 1 75 ? 21.901 19.032 7.867 1.00 4.53 121 GLU A C 1
ATOM 1219 O O . GLU A 1 75 ? 21.672 20.236 7.861 1.00 6.09 121 GLU A O 1
ATOM 1231 N N . TRP A 1 76 ? 22.336 18.387 6.788 1.00 4.11 122 TRP A N 1
ATOM 1232 C CA . TRP A 1 76 ? 22.784 19.123 5.613 1.00 4.42 122 TRP A CA 1
ATOM 1233 C C . TRP A 1 76 ? 21.839 18.944 4.435 1.00 4.30 122 TRP A C 1
ATOM 1234 O O . TRP A 1 76 ? 21.838 17.909 3.768 1.00 5.07 122 TRP A O 1
ATOM 1255 N N . LEU A 1 77 ? 21.036 19.979 4.203 1.00 4.49 123 LEU A N 1
ATOM 1256 C CA . LEU A 1 77 ? 20.075 20.017 3.109 1.00 4.44 123 LEU A CA 1
ATOM 1257 C C . LEU A 1 77 ? 20.640 20.950 2.043 1.00 4.16 123 LEU A C 1
ATOM 1258 O O . LEU A 1 77 ? 20.759 22.156 2.260 1.00 5.14 123 LEU A O 1
ATOM 1274 N N . VAL A 1 78 ? 20.976 20.377 0.893 1.00 3.84 124 VAL A N 1
ATOM 1275 C CA . VAL A 1 78 ? 21.579 21.105 -0.220 1.00 4.04 124 VAL A CA 1
ATOM 1276 C C . VAL A 1 78 ? 20.642 20.984 -1.419 1.00 3.78 124 VAL A C 1
ATOM 1277 O O . VAL A 1 78 ? 20.326 19.868 -1.839 1.00 4.33 124 VAL A O 1
ATOM 1290 N N . MET A 1 79 ? 20.197 22.117 -1.959 1.00 3.83 125 MET A N 1
ATOM 1291 C CA . MET A 1 79 ? 19.213 22.103 -3.034 1.00 4.45 125 MET A CA 1
ATOM 1292 C C . MET A 1 79 ? 19.438 23.279 -3.967 1.00 4.35 125 MET A C 1
ATOM 1293 O O . MET A 1 79 ? 19.980 24.308 -3.567 1.00 5.41 125 MET A O 1
ATOM 1315 N N . TRP A 1 80 ? 18.991 23.133 -5.207 1.00 4.07 126 TRP A N 1
ATOM 1316 C CA . TRP A 1 80 ? 18.904 24.283 -6.094 1.00 4.34 126 TRP A CA 1
ATOM 1317 C C . TRP A 1 80 ? 17.800 25.208 -5.590 1.00 4.75 126 TRP A C 1
ATOM 1318 O O . TRP A 1 80 ? 16.668 24.770 -5.365 1.00 5.70 126 TRP A O 1
ATOM 1339 N N . GLY A 1 81 ? 18.119 26.491 -5.439 1.00 5.31 127 GLY A N 1
ATOM 1340 C CA . GLY A 1 81 ? 17.148 27.488 -4.993 1.00 6.05 127 GLY A CA 1
ATOM 1341 C C . GLY A 1 81 ? 16.385 28.048 -6.178 1.00 6.32 127 GLY A C 1
ATOM 1342 O O . GLY A 1 81 ? 16.401 29.252 -6.432 1.00 7.96 127 GLY A O 1
ATOM 1346 N N . VAL A 1 82 ? 15.700 27.160 -6.892 1.00 6.37 128 VAL A N 1
ATOM 1347 C CA . VAL A 1 82 ? 15.075 27.449 -8.173 1.00 7.25 128 VAL A CA 1
ATOM 1348 C C . VAL A 1 82 ? 13.700 26.800 -8.150 1.00 7.32 128 VAL A C 1
ATOM 1349 O O . VAL A 1 82 ? 13.570 25.575 -8.216 1.00 7.63 128 VAL A O 1
ATOM 1362 N N . CYS A 1 83 ? 12.677 27.640 -8.036 1.00 7.51 129 CYS A N 1
ATOM 1363 C CA . CYS A 1 83 ? 11.306 27.153 -7.990 1.00 7.43 129 CYS A CA 1
ATOM 1364 C C . CYS A 1 83 ? 11.033 26.280 -9.207 1.00 7.69 129 CYS A C 1
ATOM 1365 O O . CYS A 1 83 ? 11.364 26.655 -10.334 1.00 8.25 129 CYS A O 1
ATOM 1373 N N . THR A 1 84 ? 10.412 25.131 -8.967 1.00 7.56 130 THR A N 1
ATOM 1374 C CA . THR A 1 84 ? 10.143 24.169 -10.026 1.00 8.24 130 THR A CA 1
ATOM 1375 C C . THR A 1 84 ? 8.955 24.542 -10.912 1.00 8.74 130 THR A C 1
ATOM 1376 O O . THR A 1 84 ? 8.664 23.829 -11.874 1.00 9.88 130 THR A O 1
ATOM 1387 N N . HIS A 1 85 ? 8.275 25.639 -10.586 1.00 9.39 131 HIS A N 1
ATOM 1388 C CA . HIS A 1 85 ? 7.217 26.195 -11.422 1.00 9.97 131 HIS A CA 1
ATOM 1389 C C . HIS A 1 85 ? 7.870 27.004 -12.541 1.00 10.58 131 HIS A C 1
ATOM 1390 O O . HIS A 1 85 ? 8.044 26.473 -13.640 1.00 12.38 131 HIS A O 1
ATOM 1405 N N . LEU A 1 86 ? 8.255 28.249 -12.266 1.00 10.68 132 LEU A N 1
ATOM 1406 C CA . LEU A 1 86 ? 8.852 29.118 -13.275 1.00 10.99 132 LEU A CA 1
ATOM 1407 C C . LEU A 1 86 ? 10.192 29.722 -12.860 1.00 10.88 132 LEU A C 1
ATOM 1408 O O . LEU A 1 86 ? 10.636 30.715 -13.435 1.00 12.05 132 LEU A O 1
ATOM 1424 N N . GLY A 1 87 ? 10.840 29.147 -11.851 1.00 10.23 133 GLY A N 1
ATOM 1425 C CA . GLY A 1 87 ? 12.218 29.509 -11.556 1.00 10.22 133 GLY A CA 1
ATOM 1426 C C . GLY A 1 87 ? 12.540 30.672 -10.644 1.00 10.13 133 GLY A C 1
ATOM 1427 O O . GLY A 1 87 ? 13.707 31.049 -10.555 1.00 10.92 133 GLY A O 1
ATOM 1431 N N . CYS A 1 88 ? 11.550 31.248 -9.970 1.00 10.24 134 CYS A N 1
ATOM 1432 C CA . CYS A 1 88 ? 11.845 32.280 -8.982 1.00 9.72 134 CYS A CA 1
ATOM 1433 C C . CYS A 1 88 ? 12.661 31.680 -7.836 1.00 8.74 134 CYS A C 1
ATOM 1434 O O . CYS A 1 88 ? 12.745 30.459 -7.683 1.00 9.30 134 CYS A O 1
ATOM 1441 N N . VAL A 1 89 ? 13.266 32.552 -7.034 1.00 8.65 135 VAL A N 1
ATOM 1442 C CA . VAL A 1 89 ? 14.093 32.112 -5.915 1.00 7.93 135 VAL A CA 1
ATOM 1443 C C . VAL A 1 89 ? 13.229 31.963 -4.664 1.00 7.54 135 VAL A C 1
ATOM 1444 O O . VAL A 1 89 ? 12.664 32.947 -4.193 1.00 9.45 135 VAL A O 1
ATOM 1457 N N . PRO A 1 90 ? 13.100 30.743 -4.123 1.00 6.70 136 PRO A N 1
ATOM 1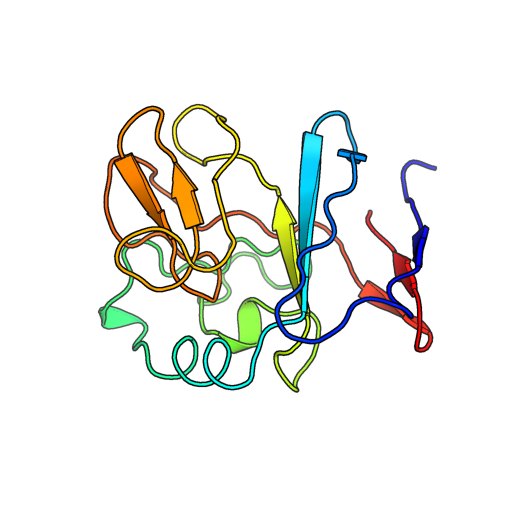458 C CA . PRO A 1 90 ? 12.302 30.584 -2.911 1.00 7.40 136 PRO A CA 1
ATOM 1459 C C . PRO A 1 90 ? 12.899 31.277 -1.686 1.00 7.35 136 PRO A C 1
ATOM 1460 O O . PRO A 1 90 ? 14.119 31.330 -1.521 1.00 7.73 136 PRO A O 1
ATOM 1471 N N . ILE A 1 91 ? 12.015 31.800 -0.840 1.00 7.17 137 ILE A N 1
ATOM 1472 C CA . ILE A 1 91 ? 12.362 32.515 0.385 1.00 7.54 137 ILE A CA 1
ATOM 1473 C C . ILE A 1 91 ? 12.316 31.527 1.545 1.00 7.17 137 ILE A C 1
ATOM 1474 O O . ILE A 1 91 ? 11.332 30.809 1.720 1.00 8.30 137 ILE A O 1
ATOM 1490 N N . GLY A 1 92 ? 13.380 31.519 2.342 1.00 7.59 138 GLY A N 1
ATOM 1491 C CA . GLY A 1 92 ? 13.604 30.525 3.387 1.00 8.92 138 GLY A CA 1
ATOM 1492 C C . GLY A 1 92 ? 13.540 31.114 4.776 1.00 9.19 138 GLY A C 1
ATOM 1493 O O . GLY A 1 92 ? 12.749 32.019 5.015 1.00 9.59 138 GLY A O 1
ATOM 1497 N N . GLY A 1 93 ? 14.370 30.619 5.686 1.00 9.86 139 GLY A N 1
ATOM 1498 C CA . GLY A 1 93 ? 14.278 31.048 7.077 1.00 10.52 139 GLY A CA 1
ATOM 1499 C C . GLY A 1 93 ? 12.953 30.603 7.670 1.00 10.98 139 GLY A C 1
ATOM 1500 O O . GLY A 1 93 ? 12.319 31.352 8.416 1.00 12.46 139 GLY A O 1
ATOM 1504 N N . VAL A 1 94 ? 12.539 29.381 7.345 1.00 10.91 140 VAL A N 1
ATOM 1505 C CA . VAL A 1 94 ? 11.291 28.793 7.829 1.00 11.25 140 VAL A CA 1
ATOM 1506 C C . VAL A 1 94 ? 10.082 29.630 7.408 1.00 11.55 140 VAL A C 1
ATOM 1507 O O . VAL A 1 94 ? 9.339 30.173 8.231 1.00 13.37 140 VAL A O 1
ATOM 1520 N N . SER A 1 95 ? 9.899 29.720 6.095 1.00 11.12 141 SER A N 1
ATOM 1521 C CA . SER A 1 95 ? 8.817 30.484 5.483 1.00 11.72 141 SER A CA 1
ATOM 1522 C C . SER A 1 95 ? 7.770 29.572 4.860 1.00 11.81 141 SER A C 1
ATOM 1523 O O . SER A 1 95 ? 8.054 28.428 4.504 1.00 12.16 141 SER A O 1
ATOM 1531 N N . GLY A 1 96 ? 6.559 30.103 4.721 1.00 12.20 142 GLY A N 1
ATOM 1532 C CA . GLY A 1 96 ? 5.446 29.338 4.178 1.00 12.79 142 GLY A CA 1
ATOM 1533 C C . GLY A 1 96 ? 4.737 28.572 5.279 1.00 13.36 142 GLY A C 1
ATOM 1534 O O . GLY A 1 96 ? 5.022 28.759 6.462 1.00 14.74 142 GLY A O 1
ATOM 1538 N N . ASP A 1 97 ? 3.836 27.680 4.879 1.00 13.62 143 ASP A N 1
ATOM 1539 C CA . ASP A 1 97 ? 2.946 26.959 5.780 1.00 13.70 143 ASP A CA 1
ATOM 1540 C C . ASP A 1 97 ? 3.471 25.594 6.204 1.00 13.09 143 ASP A C 1
ATOM 1541 O O . ASP A 1 97 ? 2.809 24.925 7.000 1.00 13.75 143 ASP A O 1
ATOM 1550 N N . PHE A 1 98 ? 4.631 25.187 5.692 1.00 12.31 144 PHE A N 1
ATOM 1551 C CA . PHE A 1 98 ? 5.176 23.865 5.980 1.00 12.13 144 PHE A CA 1
ATOM 1552 C C . PHE A 1 98 ? 6.586 23.874 6.566 1.00 11.98 144 PHE A C 1
ATOM 1553 O O . PHE A 1 98 ? 7.316 22.890 6.457 1.00 12.70 144 PHE A O 1
ATOM 1570 N N . GLY A 1 99 ? 6.954 24.982 7.201 1.00 11.80 145 GLY A N 1
ATOM 1571 C CA . GLY A 1 99 ? 8.238 25.109 7.879 1.00 10.75 145 GLY A CA 1
ATOM 1572 C C . GLY A 1 99 ? 9.482 25.058 7.014 1.00 9.91 145 GLY A C 1
ATOM 1573 O O . GLY A 1 99 ? 10.525 24.620 7.498 1.00 10.01 145 GLY A O 1
ATOM 1577 N N . GLY A 1 100 ? 9.379 25.506 5.764 1.00 9.21 146 GLY A N 1
ATOM 1578 C CA . GLY A 1 100 ? 10.488 25.488 4.803 1.00 7.52 146 GLY A CA 1
ATOM 1579 C C . GLY A 1 100 ? 10.738 26.741 3.982 1.00 6.60 146 GLY A C 1
ATOM 1580 O O . GLY A 1 100 ? 11.389 27.682 4.444 1.00 7.29 146 GLY A O 1
ATOM 1584 N N . 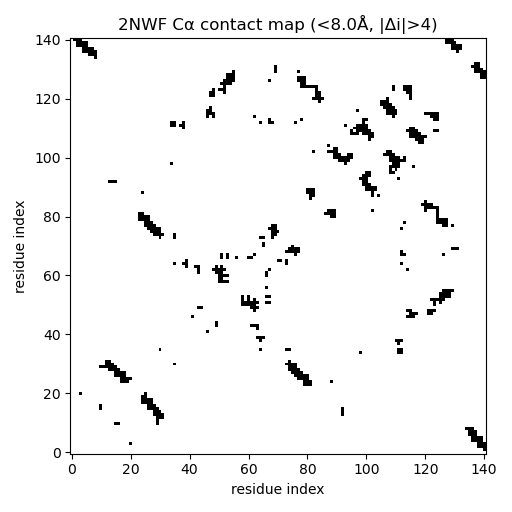TRP A 1 101 ? 10.222 26.735 2.756 1.00 6.11 147 TRP A N 1
ATOM 1585 C CA . TRP A 1 101 ? 10.418 27.814 1.793 1.00 6.33 147 TRP A CA 1
ATOM 1586 C C . TRP A 1 101 ? 9.097 28.187 1.137 1.00 6.44 147 TRP A C 1
ATOM 1587 O O . TRP A 1 101 ? 8.182 27.368 1.049 1.00 6.51 147 TRP A O 1
ATOM 1608 N N . PHE A 1 102 ? 9.040 29.425 0.659 1.00 7.20 148 PHE A N 1
ATOM 1609 C CA . PHE A 1 102 ? 7.867 29.955 -0.011 1.00 7.98 148 PHE A CA 1
ATOM 1610 C C . PHE A 1 102 ? 8.310 30.707 -1.258 1.00 7.73 148 PHE A C 1
ATOM 1611 O O . PHE A 1 102 ? 9.255 31.493 -1.207 1.00 8.60 148 PHE A O 1
ATOM 1628 N N . CYS A 1 103 ? 7.638 30.450 -2.375 1.00 8.43 149 CYS A N 1
ATOM 1629 C CA . CYS A 1 103 ? 7.898 31.168 -3.611 1.00 9.57 149 CYS A CA 1
ATOM 1630 C C . CYS A 1 103 ? 6.743 32.147 -3.749 1.00 11.32 149 CYS A C 1
ATOM 1631 O O . CYS A 1 103 ? 5.599 31.746 -3.976 1.00 11.79 149 CYS A O 1
ATOM 1639 N N . PRO A 1 104 ? 7.049 33.443 -3.616 1.00 12.38 1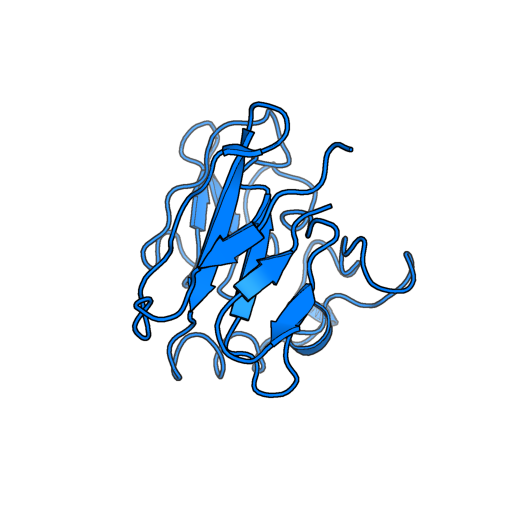50 PRO A N 1
ATOM 1640 C CA . PRO A 1 104 ? 6.012 34.461 -3.708 1.00 12.55 150 PRO A CA 1
ATOM 1641 C C . PRO A 1 104 ? 5.539 34.727 -5.133 1.00 13.23 150 PRO A C 1
ATOM 1642 O O . PRO A 1 104 ? 4.512 35.385 -5.297 1.00 14.71 150 PRO A O 1
ATOM 1653 N N . CYS A 1 105 ? 6.250 34.242 -6.148 1.00 13.07 151 CYS A N 1
ATOM 1654 C CA . CYS A 1 105 ? 5.821 34.508 -7.519 1.00 13.03 151 CYS A CA 1
ATOM 1655 C C . CYS A 1 105 ? 4.401 33.995 -7.755 1.00 13.20 151 CYS A C 1
ATOM 1656 O O . CYS A 1 105 ? 3.570 34.742 -8.278 1.00 14.10 151 CYS A O 1
ATOM 1663 N N . HIS A 1 106 ? 4.108 32.754 -7.372 1.00 13.18 152 HIS A N 1
ATOM 1664 C CA . HIS A 1 106 ? 2.752 32.208 -7.479 1.00 13.20 152 HIS A CA 1
ATOM 1665 C C . HIS A 1 106 ? 2.283 31.370 -6.287 1.00 13.11 152 HIS A C 1
ATOM 1666 O O . HIS A 1 106 ? 1.325 30.602 -6.391 1.00 14.40 152 HIS A O 1
ATOM 1681 N N . GLY A 1 107 ? 2.961 31.500 -5.151 1.00 12.47 153 GLY A N 1
ATOM 1682 C CA . GLY A 1 107 ? 2.502 30.879 -3.914 1.00 11.53 153 GLY A CA 1
ATOM 1683 C C . GLY A 1 107 ? 2.748 29.399 -3.709 1.00 10.77 153 GLY A C 1
ATOM 1684 O O . GLY A 1 107 ? 1.870 28.670 -3.243 1.00 11.68 153 GLY A O 1
ATOM 1688 N N . SER A 1 108 ? 3.951 28.950 -4.051 1.00 9.36 154 SER A N 1
ATOM 1689 C CA . SER A 1 108 ? 4.331 27.568 -3.795 1.00 8.41 154 SER A CA 1
ATOM 1690 C C . SER A 1 108 ? 5.023 27.495 -2.441 1.00 7.78 154 SER A C 1
ATOM 1691 O O . SER A 1 108 ? 5.731 28.421 -2.044 1.00 8.70 154 SER A O 1
ATOM 1699 N N . HIS A 1 109 ? 4.808 26.385 -1.745 1.00 7.43 155 HIS A N 1
ATOM 1700 C CA . HIS A 1 109 ? 5.374 26.162 -0.420 1.00 7.47 155 HIS A CA 1
ATOM 1701 C C . HIS A 1 109 ? 6.072 24.809 -0.369 1.00 6.63 155 HIS A C 1
ATOM 1702 O O . HIS A 1 109 ? 5.482 23.802 -0.761 1.00 8.10 155 HIS A O 1
ATOM 1717 N N . TRP A 1 110 ? 7.305 24.805 0.129 1.00 5.93 156 TRP A N 1
ATOM 1718 C CA . TRP A 1 110 ? 8.061 23.576 0.343 1.00 5.67 156 TRP A CA 1
ATOM 1719 C C . TRP A 1 110 ? 8.305 23.399 1.839 1.00 5.27 156 TRP A C 1
ATOM 1720 O O . TRP A 1 110 ? 8.426 24.377 2.580 1.00 5.90 156 TRP A O 1
ATOM 1741 N N . ASP A 1 111 ? 8.390 22.141 2.255 1.00 5.20 157 ASP A N 1
ATOM 1742 C CA . ASP A 1 111 ? 8.608 21.802 3.652 1.00 5.32 157 ASP A CA 1
ATOM 1743 C C . ASP A 1 111 ? 10.083 21.865 4.053 1.00 4.82 157 ASP A C 1
ATOM 1744 O O . ASP A 1 111 ? 10.933 22.358 3.304 1.00 4.70 157 ASP A O 1
ATOM 1753 N N . SER A 1 112 ? 10.378 21.384 5.259 1.00 4.75 158 SER A N 1
ATOM 1754 C CA . SER A 1 112 ? 11.726 21.478 5.810 1.00 4.67 158 SER A CA 1
ATOM 1755 C C . SER A 1 112 ? 12.734 20.534 5.160 1.00 4.46 158 SER A C 1
ATOM 1756 O O . SER A 1 112 ? 13.911 20.591 5.509 1.00 4.81 158 SER A O 1
ATOM 1764 N N . ALA A 1 113 ? 12.284 19.674 4.249 1.00 4.69 159 ALA A N 1
ATOM 1765 C CA . ALA A 1 113 ? 13.168 18.890 3.390 1.00 4.63 159 ALA A CA 1
ATOM 1766 C C . ALA A 1 113 ? 13.114 19.402 1.946 1.00 4.56 159 ALA A C 1
ATOM 1767 O O . ALA A 1 113 ? 13.615 18.743 1.034 1.00 4.66 159 ALA A O 1
ATOM 1774 N N . GLY A 1 114 ? 12.528 20.576 1.732 1.00 4.52 160 GLY A N 1
ATOM 1775 C CA . GLY A 1 114 ? 12.404 21.134 0.393 1.00 4.67 160 GLY A CA 1
ATOM 1776 C C . GLY A 1 114 ? 11.432 20.410 -0.518 1.00 4.54 160 GLY A C 1
ATOM 1777 O O . GLY A 1 114 ? 11.563 20.497 -1.742 1.00 4.79 160 GLY A O 1
ATOM 1781 N N . ARG A 1 115 ? 10.458 19.723 0.073 1.00 4.70 161 ARG A N 1
ATOM 1782 C CA . ARG A 1 115 ? 9.467 18.976 -0.693 1.00 5.13 161 ARG A CA 1
ATOM 1783 C C . ARG A 1 115 ? 8.229 19.839 -0.915 1.00 5.33 161 ARG A C 1
ATOM 1784 O O . ARG A 1 115 ? 7.778 20.529 -0.003 1.00 5.65 161 ARG A O 1
ATOM 1805 N N . ILE A 1 116 ? 7.689 19.809 -2.130 1.00 5.39 162 ILE A N 1
ATOM 1806 C CA . ILE A 1 116 ? 6.546 20.643 -2.480 1.00 6.01 162 ILE A CA 1
ATOM 1807 C C . ILE A 1 116 ? 5.288 20.181 -1.753 1.00 6.45 162 ILE A C 1
ATOM 1808 O O . ILE A 1 116 ? 4.966 18.994 -1.745 1.00 7.20 162 ILE A O 1
ATOM 1824 N N . ARG A 1 117 ? 4.588 21.119 -1.124 1.00 6.74 163 ARG A N 1
ATOM 1825 C CA . ARG A 1 117 ? 3.387 20.780 -0.363 1.00 8.09 163 ARG A CA 1
ATOM 1826 C C . ARG A 1 117 ? 2.131 21.544 -0.768 1.00 9.21 163 ARG A C 1
ATOM 1827 O O . ARG A 1 117 ? 1.023 21.116 -0.446 1.00 10.69 163 ARG A O 1
ATOM 1848 N N . LYS A 1 118 ? 2.287 22.662 -1.467 1.00 10.08 164 LYS A N 1
ATOM 1849 C CA . LYS A 1 118 ? 1.150 23.504 -1.809 1.00 11.22 164 LYS A CA 1
ATOM 1850 C C . LYS A 1 118 ? 1.573 24.433 -2.936 1.00 10.88 164 LYS A C 1
ATOM 1851 O O . LYS A 1 118 ? 2.741 24.819 -3.018 1.00 11.02 164 LYS A O 1
ATOM 1870 N N . GLY A 1 119 ? 0.615 24.789 -3.787 1.00 11.20 165 GLY A N 1
ATOM 1871 C CA . GLY A 1 119 ? 0.862 25.727 -4.873 1.00 11.34 165 GLY A CA 1
ATOM 1872 C C . GLY A 1 119 ? 1.130 25.069 -6.211 1.00 11.75 165 GLY A C 1
ATOM 1873 O O . GLY A 1 119 ? 1.090 23.843 -6.321 1.00 13.22 165 GLY A O 1
ATOM 1877 N N . PRO A 1 120 ? 1.375 25.891 -7.242 1.00 11.85 166 PRO A N 1
ATOM 1878 C CA . PRO A 1 120 ? 1.543 25.388 -8.601 1.00 11.24 166 PRO A CA 1
ATOM 1879 C C . PRO A 1 120 ? 2.845 24.671 -8.945 1.00 10.44 166 PRO A C 1
ATOM 1880 O O . PRO A 1 120 ? 2.877 23.969 -9.953 1.00 11.44 166 PRO A O 1
ATOM 1891 N N . ALA A 1 121 ? 3.907 24.823 -8.160 1.00 9.41 167 ALA A N 1
ATOM 1892 C CA . ALA A 1 121 ? 5.151 24.136 -8.489 1.00 8.93 167 ALA A CA 1
ATOM 1893 C C . ALA A 1 121 ? 4.897 22.635 -8.470 1.00 8.74 167 ALA A C 1
ATOM 1894 O O . ALA A 1 121 ? 4.272 22.123 -7.545 1.00 9.53 167 ALA A O 1
ATOM 1901 N N . PRO A 1 122 ? 5.347 21.920 -9.510 1.00 8.67 168 PRO A N 1
ATOM 1902 C CA . PRO A 1 122 ? 5.083 20.487 -9.558 1.00 8.33 168 PRO A CA 1
ATOM 1903 C C . PRO A 1 122 ? 6.021 19.564 -8.789 1.00 7.42 168 PRO A C 1
ATOM 1904 O O . PRO A 1 122 ? 5.649 18.423 -8.515 1.00 8.57 168 PRO A O 1
ATOM 1915 N N . GLU A 1 123 ? 7.216 20.037 -8.449 1.00 6.32 169 GLU A N 1
ATOM 1916 C CA . GLU A 1 123 ? 8.242 19.154 -7.910 1.00 5.86 169 GLU A CA 1
ATOM 1917 C C . GLU A 1 123 ? 8.957 19.696 -6.686 1.00 5.37 169 GLU A C 1
ATOM 1918 O O . GLU A 1 123 ? 9.058 20.902 -6.452 1.00 5.37 169 GLU A O 1
ATOM 1930 N N . ASN A 1 124 ? 9.472 18.744 -5.919 1.00 5.02 170 ASN A N 1
ATOM 1931 C CA . ASN A 1 124 ? 10.406 19.048 -4.844 1.00 4.59 170 ASN A CA 1
ATOM 1932 C C . ASN A 1 124 ? 11.599 19.802 -5.428 1.00 4.50 170 ASN A C 1
ATOM 1933 O O . ASN A 1 124 ? 11.975 19.572 -6.577 1.00 4.82 170 ASN A O 1
ATOM 1944 N N . LEU A 1 125 ? 12.197 20.703 -4.655 1.00 4.32 171 LEU A N 1
ATOM 1945 C CA . LEU A 1 125 ? 13.380 21.406 -5.138 1.00 4.20 171 LEU A CA 1
ATOM 1946 C C . LEU A 1 125 ? 14.464 20.365 -5.408 1.00 4.22 171 LEU A C 1
ATOM 1947 O O . LEU A 1 125 ? 14.718 19.512 -4.559 1.00 4.64 171 LEU A O 1
ATOM 1963 N N . PRO A 1 126 ? 15.109 20.407 -6.582 1.00 4.27 172 PRO A N 1
ATOM 1964 C CA . PRO A 1 126 ? 16.081 19.368 -6.906 1.00 4.33 172 PRO A CA 1
ATOM 1965 C C . PRO A 1 126 ? 17.385 19.527 -6.135 1.00 3.97 172 PRO A C 1
ATOM 1966 O O . PRO A 1 126 ? 17.770 20.637 -5.769 1.00 4.78 172 PRO A O 1
ATOM 1977 N N . ILE A 1 127 ? 18.051 18.398 -5.921 1.00 4.25 173 ILE A N 1
ATOM 1978 C CA . ILE A 1 127 ? 19.301 18.339 -5.175 1.00 4.56 173 ILE A CA 1
ATOM 1979 C C . ILE A 1 127 ? 20.447 18.128 -6.156 1.00 4.41 173 ILE A C 1
ATOM 1980 O O . ILE A 1 127 ? 20.431 17.176 -6.934 1.00 4.83 173 ILE A O 1
ATOM 1996 N N . PRO A 1 128 ? 21.451 19.018 -6.135 1.00 4.37 174 PRO A N 1
ATOM 1997 C CA . PRO A 1 128 ? 22.583 18.915 -7.047 1.00 4.96 174 PRO A CA 1
ATOM 1998 C C . PRO A 1 128 ? 23.521 17.789 -6.632 1.00 4.61 174 PRO A C 1
ATOM 1999 O O . PRO A 1 128 ? 23.434 17.268 -5.521 1.00 4.77 174 PRO A O 1
ATOM 2010 N N . LEU A 1 129 ? 24.425 17.449 -7.543 1.00 4.93 175 LEU A N 1
ATOM 2011 C CA . LEU A 1 129 ? 25.549 16.595 -7.191 1.00 5.95 175 LEU A CA 1
ATOM 2012 C C . LEU A 1 129 ? 26.293 17.332 -6.078 1.00 5.28 175 LEU A C 1
ATOM 2013 O O . LEU A 1 129 ? 26.722 18.474 -6.250 1.00 5.78 175 LEU A O 1
ATOM 2039 N N . ALA A 1 130 ? 26.441 16.679 -4.934 1.00 5.48 176 ALA A N 1
ATOM 2040 C CA . ALA A 1 130 ? 26.960 17.343 -3.749 1.00 6.07 176 ALA A CA 1
ATOM 2041 C C . ALA A 1 130 ? 27.415 16.292 -2.755 1.00 6.35 176 ALA A C 1
ATOM 2042 O O . ALA A 1 130 ? 26.680 15.345 -2.476 1.00 7.61 176 ALA A O 1
ATOM 2049 N N . LYS A 1 131 ? 28.619 16.463 -2.221 1.00 6.18 177 LYS A N 1
ATOM 2050 C CA . LYS A 1 131 ? 29.096 15.555 -1.192 1.00 7.50 177 LYS A CA 1
ATOM 2051 C C . LYS A 1 131 ? 30.195 16.218 -0.384 1.00 6.20 177 LYS A C 1
ATOM 2052 O O . LYS A 1 131 ? 30.932 17.075 -0.873 1.00 6.57 177 LYS A O 1
ATOM 2071 N N . PHE A 1 132 ? 30.287 15.819 0.877 1.00 5.63 178 PHE A N 1
ATOM 2072 C CA . PHE A 1 132 ? 31.413 16.247 1.691 1.00 5.66 178 PHE A CA 1
ATOM 2073 C C . PHE A 1 132 ? 32.696 15.552 1.244 1.00 5.57 178 PHE A C 1
ATOM 2074 O O . PHE A 1 132 ? 32.713 14.344 1.009 1.00 6.95 178 PHE A O 1
ATOM 2091 N N . ILE A 1 133 ? 33.774 16.322 1.134 1.00 5.43 179 ILE A N 1
ATOM 2092 C CA . ILE A 1 133 ? 35.083 15.766 0.809 1.00 6.10 179 ILE A CA 1
ATOM 2093 C C . ILE A 1 133 ? 36.016 15.746 2.017 1.00 6.23 179 ILE A C 1
ATOM 2094 O O . ILE A 1 133 ? 37.171 15.333 1.892 1.00 6.78 179 ILE A O 1
ATOM 2110 N N . ASP A 1 134 ? 35.509 16.192 3.163 1.00 6.54 180 ASP A N 1
ATOM 2111 C CA . ASP A 1 134 ? 36.175 16.190 4.461 1.00 7.55 180 ASP A CA 1
ATOM 2112 C C . ASP A 1 134 ? 35.150 16.793 5.422 1.00 7.61 180 ASP A C 1
ATOM 2113 O O . ASP A 1 134 ? 33.989 16.969 5.057 1.00 7.99 180 ASP A O 1
ATOM 2122 N N . GLU A 1 135 ? 35.551 17.110 6.647 1.00 8.77 181 GLU A N 1
ATOM 2123 C CA . GLU A 1 135 ? 34.623 17.627 7.646 1.00 9.85 181 GLU A CA 1
ATOM 2124 C C . GLU A 1 135 ? 34.016 18.994 7.343 1.00 8.79 181 GLU A C 1
ATOM 2125 O O . GLU A 1 135 ? 32.946 19.321 7.854 1.00 10.15 181 GLU A O 1
ATOM 2137 N N . THR A 1 136 ? 34.698 19.793 6.529 1.00 7.43 182 THR A N 1
ATOM 2138 C CA . THR A 1 136 ? 34.332 21.193 6.371 1.00 7.34 182 THR A CA 1
ATOM 2139 C C . THR A 1 136 ? 33.898 21.639 4.984 1.00 7.00 182 THR A C 1
ATOM 2140 O O . THR A 1 136 ? 33.467 22.782 4.851 1.00 8.18 182 THR A O 1
ATOM 2151 N N . THR A 1 137 ? 33.993 20.774 3.981 1.00 6.96 183 THR A N 1
ATOM 2152 C CA . THR A 1 137 ? 33.813 21.219 2.610 1.00 6.35 183 THR A CA 1
ATOM 2153 C C . THR A 1 137 ? 32.874 20.329 1.817 1.00 5.14 183 THR A C 1
ATOM 2154 O O . THR A 1 137 ? 33.030 19.108 1.811 1.00 5.39 183 THR A O 1
ATOM 2165 N N . ILE A 1 138 ? 31.917 20.974 1.157 1.00 4.84 184 ILE A N 1
ATOM 2166 C CA . ILE A 1 138 ? 31.005 20.312 0.239 1.00 4.96 184 ILE A CA 1
ATOM 2167 C C . ILE A 1 138 ? 31.452 20.621 -1.187 1.00 5.04 184 ILE A C 1
ATOM 2168 O O . ILE A 1 138 ? 31.577 21.781 -1.579 1.00 5.93 184 ILE A O 1
ATOM 2184 N N . GLN A 1 139 ? 31.709 19.566 -1.951 1.00 4.98 185 GLN A N 1
ATOM 2185 C CA . GLN A 1 139 ? 31.937 19.689 -3.382 1.00 5.48 185 GLN A CA 1
ATOM 2186 C C . GLN A 1 139 ? 30.583 19.697 -4.083 1.00 5.26 185 GLN A C 1
ATOM 2187 O O . GLN A 1 139 ? 29.792 18.777 -3.879 1.00 5.79 185 GLN A O 1
ATOM 2201 N N . LEU A 1 140 ? 30.333 20.722 -4.895 1.00 5.54 186 LEU A N 1
ATOM 2202 C CA . LEU A 1 140 ? 29.142 20.818 -5.741 1.00 6.16 186 LEU A CA 1
ATOM 2203 C C . LEU A 1 140 ? 29.596 20.497 -7.159 1.00 6.60 186 LEU A C 1
ATOM 2204 O O . LEU A 1 140 ? 30.567 21.082 -7.642 1.00 7.48 186 LEU A O 1
ATOM 2220 N N A GLY A 1 141 ? 28.915 19.558 -7.810 0.50 7.58 187 GLY A N 1
ATOM 2221 N N B GLY A 1 141 ? 28.885 19.592 -7.824 0.50 6.93 187 GLY A N 1
ATOM 2222 C CA A GLY A 1 141 ? 29.275 19.122 -9.156 0.50 8.41 187 GLY A CA 1
ATOM 2223 C CA B GLY A 1 141 ? 29.248 19.181 -9.174 0.50 7.50 187 GLY A CA 1
ATOM 2224 C C A GLY A 1 141 ? 30.049 17.818 -9.210 0.50 10.13 187 GLY A C 1
ATOM 2225 C C B GLY A 1 141 ? 30.521 18.359 -9.200 0.50 8.43 187 GLY A C 1
ATOM 2226 O O A GLY A 1 141 ? 30.391 17.211 -8.194 0.50 11.16 187 GLY A O 1
ATOM 2227 O O B GLY A 1 141 ? 30.930 17.807 -8.180 0.50 9.06 187 GLY A O 1
#

Organism: Cereibacter sphaeroides (NCBI:txid1063)